Protein AF-T0Q983-F1 (afdb_monomer_lite)

Secondary structure (DSSP, 8-state):
-------------------PPPPPGGGTT--TTTTPPEE--SSHHHHHHHHHSSS--EEPP--

pLDDT: mean 81.56, std 19.89, range [42.78, 98.56]

Foldseek 3Di:
DDDDDDDDPDPPPPPPPPPPDADDDPRGPDQQLNPDDEDEDPDPVSVVVVVPDPHRYDYDYDD

Organism: Saprolegnia diclina (strain VS20) (NCBI:txid1156394)

Radius of gyration: 21.21 Å; chains: 1; bounding box: 29×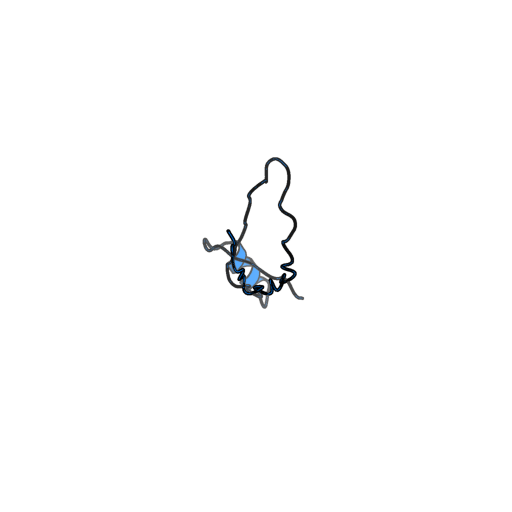27×73 Å

InterPro domains:
  IPR011050 Pectin lyase fold/virulence factor [SSF51126] (23-62)
  IPR012334 Pectin lyase fold [G3DSA:2.160.20.10] (19-63)

Structure (mmCIF, N/CA/C/O backbone):
data_AF-T0Q983-F1
#
_entry.id   AF-T0Q983-F1
#
loop_
_atom_site.group_PDB
_atom_site.id
_atom_site.type_symbol
_atom_site.label_atom_id
_atom_site.label_alt_id
_atom_site.label_comp_id
_atom_site.label_asym_id
_atom_site.label_entity_id
_atom_site.label_seq_id
_atom_site.pdbx_PDB_ins_code
_atom_site.Cartn_x
_atom_site.Cartn_y
_atom_site.Cartn_z
_atom_site.occupancy
_atom_site.B_iso_or_equiv
_atom_site.auth_seq_id
_atom_site.auth_comp_id
_atom_site.auth_asym_id
_atom_site.auth_atom_id
_atom_site.pdbx_PDB_model_num
ATOM 1 N N . MET A 1 1 ? -4.768 12.982 -59.438 1.00 42.81 1 MET A N 1
ATOM 2 C CA . MET A 1 1 ? -4.854 14.328 -58.816 1.00 42.81 1 MET A CA 1
ATOM 3 C C . MET A 1 1 ? -6.292 14.491 -58.341 1.00 42.81 1 MET A C 1
ATOM 5 O O . MET A 1 1 ? -7.164 14.191 -59.129 1.00 42.81 1 MET A O 1
ATOM 9 N N . LYS A 1 2 ? -6.641 14.886 -57.122 1.00 42.78 2 LYS A N 1
ATOM 10 C CA . LYS A 1 2 ? -5.893 15.415 -55.983 1.00 42.78 2 LYS A CA 1
ATOM 11 C C . LYS A 1 2 ? -6.783 15.186 -54.747 1.00 42.78 2 LYS A C 1
ATOM 13 O O . LYS A 1 2 ? -7.996 15.315 -54.831 1.00 42.78 2 LYS A O 1
ATOM 18 N N . LEU A 1 3 ? -6.134 14.791 -53.661 1.00 54.19 3 LEU A N 1
ATOM 19 C CA . LEU A 1 3 ? -6.651 14.478 -52.330 1.00 54.19 3 LEU A CA 1
ATOM 20 C C . LEU A 1 3 ? -7.529 15.620 -51.772 1.00 54.19 3 LEU A C 1
ATOM 22 O O . LEU A 1 3 ? -7.113 16.776 -51.833 1.00 54.19 3 LEU A O 1
ATOM 26 N N . SER A 1 4 ? -8.704 15.312 -51.212 1.00 59.25 4 SER A N 1
ATOM 27 C CA . SER A 1 4 ? -9.518 16.262 -50.436 1.00 59.25 4 SER A CA 1
ATOM 28 C C . SER A 1 4 ? -9.540 15.815 -48.978 1.00 59.25 4 SER A C 1
ATOM 30 O O . SER A 1 4 ? -9.884 14.681 -48.661 1.00 59.25 4 SER A O 1
ATOM 32 N N . TYR A 1 5 ? -9.055 16.706 -48.125 1.00 56.44 5 TYR A N 1
ATOM 33 C CA . TYR A 1 5 ? -8.525 16.448 -46.799 1.00 56.44 5 TYR A CA 1
ATOM 34 C C . TYR A 1 5 ? -9.618 16.507 -45.730 1.00 56.44 5 TYR A C 1
ATOM 36 O O . TYR A 1 5 ? -10.311 17.514 -45.613 1.00 56.44 5 TYR A O 1
ATOM 44 N N . LEU A 1 6 ? -9.688 15.485 -44.881 1.00 55.34 6 LEU A N 1
ATOM 45 C CA . LEU A 1 6 ? -10.094 15.658 -43.489 1.00 55.34 6 LEU A CA 1
ATOM 46 C C . LEU A 1 6 ? -8.935 15.133 -42.633 1.00 55.34 6 LEU A C 1
ATOM 48 O O . LEU A 1 6 ? -8.375 14.082 -42.947 1.00 55.34 6 LEU A O 1
ATOM 52 N N . PRO A 1 7 ? -8.572 15.837 -41.556 1.00 54.50 7 PRO A N 1
ATOM 53 C CA . PRO A 1 7 ? -8.929 15.226 -40.291 1.00 54.50 7 PRO A CA 1
ATOM 54 C C . PRO A 1 7 ? -9.527 16.229 -39.310 1.00 54.50 7 PRO A C 1
ATOM 56 O O . PRO A 1 7 ? -9.045 17.340 -39.103 1.00 54.50 7 PRO A O 1
ATOM 59 N N . LEU A 1 8 ? -10.602 15.753 -38.696 1.00 57.88 8 LEU A N 1
ATOM 60 C CA . LEU A 1 8 ? -11.203 16.251 -37.477 1.00 57.88 8 LEU A CA 1
ATOM 61 C C . LEU A 1 8 ? -10.101 16.338 -36.406 1.00 57.88 8 LEU A C 1
ATOM 63 O O . LEU A 1 8 ? -9.572 15.314 -35.975 1.00 57.88 8 LEU A O 1
ATOM 67 N N . ALA A 1 9 ? -9.705 17.554 -36.030 1.00 58.94 9 ALA A N 1
ATOM 68 C CA . ALA A 1 9 ? -8.735 17.774 -34.967 1.00 58.94 9 ALA A CA 1
ATOM 69 C C . ALA A 1 9 ? -9.344 17.310 -33.635 1.00 58.94 9 ALA A C 1
ATOM 71 O O . ALA A 1 9 ? -10.192 17.984 -33.051 1.00 58.94 9 ALA A O 1
ATOM 72 N 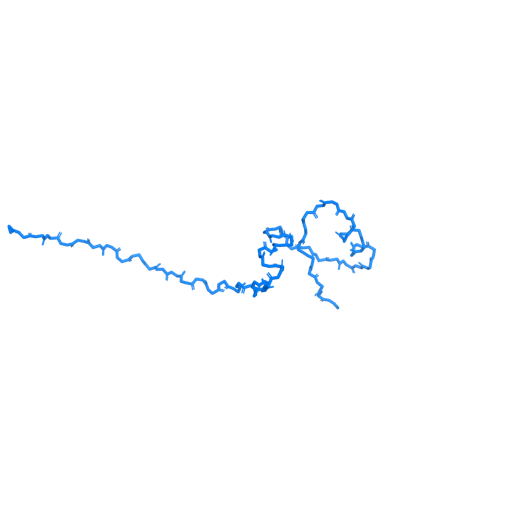N . LEU A 1 10 ? -8.931 16.130 -33.176 1.00 56.28 10 LEU A N 1
ATOM 73 C CA . LEU A 1 10 ? -9.242 15.632 -31.845 1.00 56.28 10 LEU A CA 1
ATOM 74 C C . LEU A 1 10 ? -8.417 16.453 -30.842 1.00 56.28 10 LEU A C 1
ATOM 76 O O . LEU A 1 10 ? -7.196 16.320 -30.777 1.00 56.28 10 LEU A O 1
ATOM 80 N N . LEU A 1 11 ? -9.082 17.339 -30.100 1.00 54.72 11 LEU A N 1
ATOM 81 C CA . LEU A 1 11 ? -8.508 18.069 -28.969 1.00 54.72 11 LEU A CA 1
ATOM 82 C C . LEU A 1 11 ? -8.028 17.060 -27.917 1.00 54.72 11 LEU A C 1
ATOM 84 O O . LEU A 1 11 ? -8.824 16.507 -27.160 1.00 54.72 11 LEU A O 1
ATOM 88 N N . ALA A 1 12 ? -6.721 16.812 -27.879 1.00 58.81 12 ALA A N 1
ATOM 89 C CA . ALA A 1 12 ? -6.093 16.123 -26.766 1.00 58.81 12 ALA A CA 1
ATOM 90 C C . ALA A 1 12 ? -6.085 17.080 -25.567 1.00 58.81 12 ALA A C 1
ATOM 92 O O . ALA A 1 12 ? -5.252 17.980 -25.481 1.00 58.81 12 ALA A O 1
ATOM 93 N N . PHE A 1 13 ? -7.026 16.901 -24.641 1.00 57.34 13 PHE A N 1
ATOM 94 C CA . PHE A 1 13 ? -6.867 17.434 -23.295 1.00 57.34 13 PHE A CA 1
ATOM 95 C C . PHE A 1 13 ? -5.729 16.642 -22.651 1.00 57.34 13 PH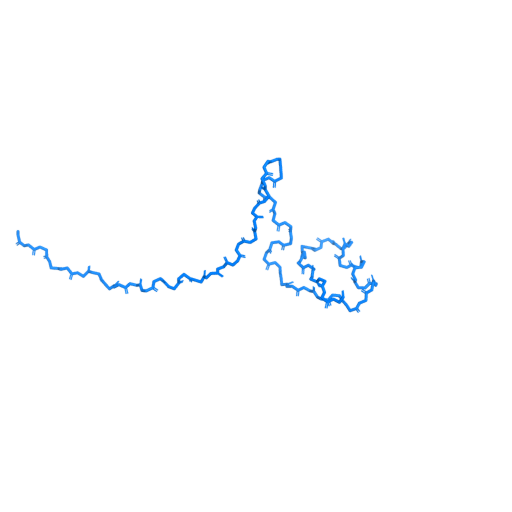E A C 1
ATOM 97 O O . PHE A 1 13 ? -5.919 15.500 -22.236 1.00 57.34 13 PHE A O 1
ATOM 104 N N . ALA A 1 14 ? -4.528 17.216 -22.622 1.00 58.38 14 ALA A N 1
ATOM 105 C CA . ALA A 1 14 ? -3.487 16.737 -21.731 1.00 58.38 14 ALA A CA 1
ATOM 106 C C . ALA A 1 14 ? -3.988 17.000 -20.307 1.00 58.38 14 ALA A C 1
ATOM 108 O O . ALA A 1 14 ? -3.891 18.108 -19.790 1.00 58.38 14 ALA A O 1
ATOM 109 N N . SER A 1 15 ? -4.626 16.002 -19.697 1.00 56.59 15 SER A N 1
ATOM 110 C CA . SER A 1 15 ? -4.770 15.979 -18.250 1.00 56.59 15 SER A CA 1
ATOM 111 C C . SER A 1 15 ? -3.352 15.943 -17.695 1.00 56.59 15 SER A C 1
ATOM 113 O O . SER A 1 15 ? -2.640 14.972 -17.967 1.00 56.59 15 SER A O 1
ATOM 115 N N . ASP A 1 16 ? -2.945 16.981 -16.963 1.00 46.59 16 ASP A N 1
ATOM 116 C CA . ASP A 1 16 ? -1.741 16.971 -16.131 1.00 46.59 16 ASP A CA 1
ATOM 117 C C . ASP A 1 16 ? -1.923 15.900 -15.049 1.00 46.59 16 ASP A C 1
ATOM 119 O O . ASP A 1 16 ? -2.268 16.157 -13.895 1.00 46.59 16 ASP A O 1
ATOM 123 N N . LEU A 1 17 ? -1.765 14.644 -15.457 1.00 48.59 17 LEU A N 1
ATOM 124 C CA . LEU A 1 17 ? -1.594 13.529 -14.559 1.00 48.59 17 LEU A CA 1
ATOM 125 C C . LEU A 1 17 ? -0.285 13.825 -13.840 1.00 48.59 17 LEU A C 1
ATOM 127 O O . LEU A 1 17 ? 0.784 13.805 -14.451 1.00 48.59 17 LEU A O 1
ATOM 131 N N . VAL A 1 18 ? -0.365 14.114 -12.544 1.00 47.44 18 VAL A N 1
ATOM 132 C CA . VAL A 1 18 ? 0.793 14.020 -11.659 1.00 47.44 18 VAL A CA 1
ATOM 133 C C . VAL A 1 18 ? 1.224 12.553 -11.681 1.00 47.44 18 VAL A C 1
ATOM 135 O O . VAL A 1 18 ? 0.781 11.739 -10.873 1.00 47.44 18 VAL A O 1
ATOM 138 N N . PHE A 1 19 ? 2.049 12.186 -12.660 1.00 47.16 19 PHE A N 1
ATOM 139 C CA . PHE A 1 19 ? 2.797 10.944 -12.633 1.00 47.16 19 PHE A CA 1
ATOM 140 C C . PHE A 1 19 ? 3.840 11.119 -11.536 1.00 47.16 19 PHE A C 1
ATOM 142 O O . PHE A 1 19 ? 4.851 11.798 -11.720 1.00 47.16 19 PHE A O 1
ATOM 149 N N . GLY A 1 20 ? 3.548 10.552 -10.363 1.00 57.12 20 GLY A N 1
ATOM 150 C CA . GLY A 1 20 ? 4.528 10.391 -9.299 1.00 57.12 20 GLY A CA 1
ATOM 151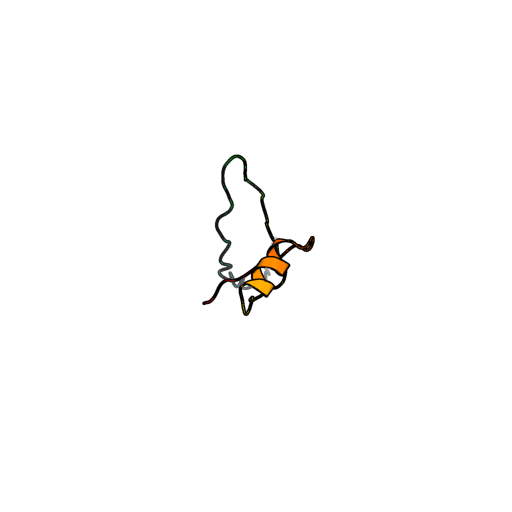 C C . GLY A 1 20 ? 5.814 9.824 -9.893 1.00 57.12 20 GLY A C 1
ATOM 152 O O . GLY A 1 20 ? 5.773 8.877 -10.677 1.00 57.12 20 GLY A O 1
ATOM 153 N N . ALA A 1 21 ? 6.939 10.466 -9.589 1.00 66.00 21 ALA A N 1
ATOM 154 C CA . ALA A 1 21 ? 8.241 10.118 -10.136 1.00 66.00 21 ALA A CA 1
ATOM 155 C C . ALA A 1 21 ? 8.486 8.601 -10.046 1.00 66.00 21 ALA A C 1
ATOM 157 O O . ALA A 1 21 ? 8.415 8.018 -8.964 1.00 66.00 21 ALA A O 1
ATOM 158 N N . ASN A 1 22 ? 8.763 7.960 -11.186 1.00 84.00 22 ASN A N 1
ATOM 159 C CA . ASN A 1 22 ? 9.130 6.547 -11.211 1.00 84.00 22 ASN A CA 1
ATOM 160 C C . ASN A 1 22 ? 10.418 6.343 -10.407 1.00 84.00 22 ASN A C 1
ATOM 162 O O . ASN A 1 22 ? 11.355 7.138 -10.519 1.00 84.00 22 ASN A O 1
ATOM 166 N N . ALA A 1 23 ? 10.489 5.263 -9.629 1.00 88.88 23 ALA A N 1
ATOM 167 C CA . ALA A 1 23 ? 11.717 4.914 -8.929 1.00 88.88 23 ALA A CA 1
ATOM 168 C C . ALA A 1 23 ? 12.827 4.590 -9.956 1.00 88.88 23 ALA A C 1
ATOM 170 O O . ALA A 1 23 ? 12.602 3.762 -10.839 1.00 88.88 23 ALA A O 1
ATOM 171 N N . PRO A 1 24 ? 14.011 5.226 -9.893 1.00 89.81 24 PRO A N 1
ATOM 172 C CA . PRO A 1 24 ? 15.137 4.876 -10.756 1.00 89.81 24 PRO A CA 1
ATOM 173 C C . PRO A 1 24 ? 15.911 3.652 -10.224 1.00 89.81 24 PRO A C 1
ATOM 175 O O . PRO A 1 24 ? 15.719 3.205 -9.092 1.00 89.81 24 PRO A O 1
ATOM 178 N N . GLY A 1 25 ? 16.855 3.141 -11.022 1.00 91.75 25 GLY A N 1
ATOM 179 C CA . GLY A 1 25 ? 17.815 2.116 -10.587 1.00 91.75 25 GLY A CA 1
ATOM 180 C C . GLY A 1 25 ? 17.188 0.738 -10.346 1.00 91.75 25 GLY A C 1
ATOM 181 O O . GLY A 1 25 ? 16.306 0.320 -11.088 1.00 91.75 25 GLY A O 1
ATOM 182 N N . LEU A 1 26 ? 17.649 0.015 -9.315 1.00 95.19 26 LEU A N 1
ATOM 183 C CA . LEU A 1 26 ? 17.194 -1.355 -9.002 1.00 95.19 26 LEU A CA 1
ATOM 184 C C . LEU A 1 26 ? 15.685 -1.462 -8.732 1.00 95.19 26 LEU A C 1
ATOM 186 O O . LEU A 1 26 ? 15.110 -2.526 -8.927 1.00 95.19 26 LEU A O 1
ATOM 190 N N . ALA A 1 27 ? 15.053 -0.379 -8.279 1.00 92.12 27 ALA A N 1
ATOM 191 C CA . ALA A 1 27 ? 13.621 -0.332 -8.003 1.00 92.12 27 ALA A CA 1
ATOM 192 C C . ALA A 1 27 ? 12.797 0.153 -9.211 1.00 92.12 27 ALA A C 1
ATOM 194 O O . ALA A 1 27 ? 11.609 0.441 -9.066 1.00 92.12 27 ALA A O 1
ATOM 195 N N . ALA A 1 28 ? 13.396 0.261 -10.400 1.00 93.06 28 ALA A N 1
ATOM 196 C CA . ALA A 1 28 ? 12.659 0.616 -11.605 1.00 93.06 28 ALA A CA 1
ATOM 197 C C . ALA A 1 28 ? 11.502 -0.361 -11.856 1.00 93.06 28 ALA A C 1
ATOM 199 O O . ALA A 1 28 ? 11.678 -1.577 -11.854 1.00 93.06 28 ALA A O 1
ATOM 200 N N . GLY A 1 29 ? 10.308 0.195 -12.074 1.00 90.06 29 GLY A N 1
ATOM 201 C CA . GLY A 1 29 ? 9.086 -0.566 -12.348 1.00 90.06 29 GLY A CA 1
ATOM 202 C C . GLY A 1 29 ? 8.230 -0.914 -11.126 1.00 90.06 29 GLY A C 1
ATOM 203 O O . GLY A 1 29 ? 7.185 -1.538 -11.299 1.00 90.06 29 GLY A O 1
ATOM 204 N N . VAL A 1 30 ? 8.604 -0.512 -9.904 1.00 92.81 30 VAL A N 1
ATOM 205 C CA . VAL A 1 30 ? 7.721 -0.687 -8.736 1.00 92.81 30 VAL A CA 1
ATOM 206 C C . VAL A 1 30 ? 6.437 0.138 -8.875 1.00 92.81 30 VAL A C 1
ATOM 208 O O . VAL A 1 30 ? 6.476 1.310 -9.240 1.00 92.81 30 VAL A O 1
ATOM 211 N N . THR A 1 31 ? 5.294 -0.463 -8.534 1.00 92.50 31 THR A N 1
ATOM 212 C CA . THR A 1 31 ? 3.971 0.191 -8.588 1.00 92.50 31 THR A CA 1
ATOM 213 C C . THR A 1 31 ? 3.341 0.406 -7.212 1.00 92.50 31 THR A C 1
ATOM 215 O O . THR A 1 31 ? 2.359 1.136 -7.096 1.00 92.50 31 THR A O 1
ATOM 218 N N . GLY A 1 32 ? 3.856 -0.248 -6.164 1.00 93.50 32 GLY A N 1
ATOM 219 C CA . GLY A 1 32 ? 3.240 -0.241 -4.833 1.00 93.50 32 GLY A CA 1
ATOM 220 C C . GLY A 1 32 ? 1.776 -0.695 -4.887 1.00 93.50 32 GLY A C 1
ATOM 221 O O . GLY A 1 32 ? 1.470 -1.743 -5.451 1.00 93.50 32 GLY A O 1
ATOM 222 N N . GLY A 1 33 ? 0.865 0.123 -4.351 1.00 94.62 33 GLY A N 1
ATOM 223 C CA . GLY A 1 33 ? -0.586 -0.098 -4.420 1.00 94.62 33 GLY A CA 1
ATOM 224 C C . GLY A 1 33 ? -1.220 0.076 -5.807 1.00 94.62 33 GLY A C 1
ATOM 225 O O . GLY A 1 33 ? -2.419 -0.158 -5.951 1.00 94.62 33 GLY A O 1
ATOM 226 N N . GLY A 1 34 ? -0.449 0.487 -6.821 1.00 92.44 34 GLY A N 1
ATOM 227 C CA . GLY A 1 34 ? -0.924 0.681 -8.190 1.00 92.44 34 GLY A CA 1
ATOM 228 C C . GLY A 1 34 ? -2.090 1.668 -8.267 1.00 92.44 34 GLY A C 1
ATOM 229 O O . GLY A 1 34 ? -2.041 2.753 -7.694 1.00 92.44 34 GLY A O 1
ATOM 230 N N . ASN A 1 35 ? -3.156 1.270 -8.961 1.00 91.81 35 ASN A N 1
ATOM 231 C CA . ASN A 1 35 ? -4.378 2.060 -9.129 1.00 91.81 35 ASN A CA 1
ATOM 232 C C . ASN A 1 35 ? -5.455 1.749 -8.071 1.00 91.81 35 ASN A C 1
ATOM 234 O O . ASN A 1 35 ? -6.629 2.049 -8.297 1.00 91.81 35 ASN A O 1
ATOM 238 N N . ALA A 1 36 ? -5.095 1.120 -6.943 1.00 95.56 36 ALA A N 1
ATOM 239 C CA . ALA A 1 36 ? -6.038 0.898 -5.849 1.00 95.56 36 ALA A CA 1
ATOM 240 C C . ALA A 1 36 ? -6.608 2.234 -5.344 1.00 95.56 36 ALA A C 1
ATOM 242 O O . ALA A 1 36 ? -5.897 3.237 -5.252 1.00 95.56 36 ALA A O 1
ATOM 243 N N . ALA A 1 37 ? -7.899 2.244 -5.002 1.00 96.19 37 ALA A N 1
ATOM 244 C CA . ALA A 1 37 ? -8.548 3.439 -4.478 1.00 96.19 37 ALA A CA 1
ATOM 245 C C . ALA A 1 37 ? -7.863 3.901 -3.171 1.00 96.19 37 ALA A C 1
ATOM 247 O O . ALA A 1 37 ? -7.570 3.057 -2.316 1.00 96.19 37 ALA A O 1
ATOM 248 N N . PRO A 1 38 ? -7.623 5.215 -2.988 1.00 96.81 38 PRO A N 1
ATOM 249 C CA . PRO A 1 38 ? -7.006 5.730 -1.773 1.00 96.81 38 PRO A CA 1
ATOM 250 C C . PRO A 1 38 ? -7.808 5.397 -0.513 1.00 96.81 38 PRO A C 1
ATOM 252 O O . PRO A 1 38 ? -9.030 5.556 -0.475 1.00 96.81 38 PRO A O 1
ATOM 255 N N . VAL A 1 39 ? -7.103 4.995 0.543 1.00 97.56 39 VAL A N 1
ATOM 256 C CA . VAL A 1 39 ? -7.668 4.814 1.887 1.00 97.56 39 VAL A CA 1
ATOM 257 C C . VAL A 1 39 ? -7.034 5.792 2.872 1.00 97.56 39 VAL A C 1
ATOM 259 O O . VAL A 1 39 ? -5.845 6.099 2.786 1.00 97.56 39 VAL A O 1
ATOM 262 N N . TYR A 1 40 ? -7.835 6.257 3.830 1.00 97.81 40 TYR A N 1
ATOM 263 C CA . TYR A 1 40 ? -7.464 7.301 4.787 1.00 97.81 40 TYR A CA 1
ATOM 264 C C . TYR A 1 40 ? -7.654 6.769 6.213 1.00 97.81 40 TYR A C 1
ATOM 266 O O . TYR A 1 40 ? -8.774 6.807 6.733 1.00 97.81 40 TYR A O 1
ATOM 274 N N . PRO A 1 41 ? -6.607 6.212 6.845 1.00 98.06 41 PRO A N 1
ATOM 275 C CA . PRO A 1 41 ? -6.713 5.657 8.187 1.00 98.06 41 PRO A CA 1
ATOM 276 C C . PRO A 1 41 ? -7.079 6.744 9.199 1.00 98.06 41 PRO A C 1
ATOM 278 O O . PRO A 1 41 ? -6.4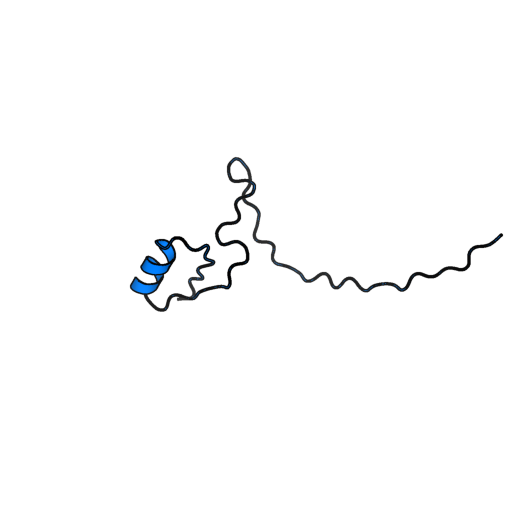86 7.823 9.241 1.00 98.06 41 PRO A O 1
ATOM 281 N N . LYS A 1 42 ? -8.058 6.454 10.057 1.00 97.75 42 LYS A N 1
ATOM 282 C CA . LYS A 1 42 ? -8.541 7.408 11.066 1.00 97.75 42 LYS A CA 1
ATOM 283 C C . LYS A 1 42 ? -7.656 7.455 12.307 1.00 97.75 42 LYS A C 1
A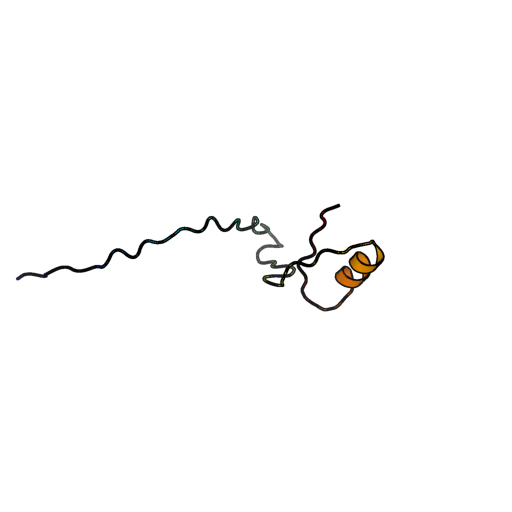TOM 285 O O . LYS A 1 42 ? -7.688 8.457 13.023 1.00 97.75 42 LYS A O 1
ATOM 290 N N . ASN A 1 43 ? -6.920 6.375 12.567 1.00 97.94 43 ASN A N 1
ATOM 291 C CA . ASN A 1 43 ? -6.099 6.153 13.753 1.00 97.94 43 ASN A CA 1
ATOM 292 C C . ASN A 1 43 ? -4.968 5.139 13.470 1.00 97.94 43 ASN A C 1
ATOM 294 O O . ASN A 1 43 ? -4.922 4.497 12.419 1.00 97.94 43 ASN A O 1
ATOM 298 N N . ILE A 1 44 ? -4.068 4.971 14.443 1.00 98.25 44 ILE A N 1
ATOM 299 C CA . ILE A 1 44 ? -2.895 4.085 14.347 1.00 98.25 44 ILE A CA 1
ATOM 300 C C . ILE A 1 44 ? -3.283 2.606 14.174 1.00 98.25 44 ILE A C 1
ATOM 302 O O . ILE A 1 44 ? -2.543 1.849 13.550 1.00 98.25 44 ILE A O 1
ATOM 306 N N . ASN A 1 45 ? -4.429 2.169 14.701 1.00 98.50 45 ASN A N 1
ATOM 307 C CA . ASN A 1 45 ? -4.854 0.776 14.561 1.00 98.50 45 ASN A CA 1
ATOM 308 C C . ASN A 1 45 ? -5.305 0.471 13.129 1.00 98.50 45 ASN A C 1
ATOM 310 O O . ASN A 1 45 ? -4.887 -0.545 12.581 1.00 98.50 45 ASN A O 1
ATOM 314 N N . GLU A 1 46 ? -6.063 1.372 12.500 1.00 98.19 46 GLU A N 1
ATOM 315 C CA . GLU A 1 46 ? -6.419 1.254 11.080 1.00 98.19 46 GLU A CA 1
ATOM 316 C C . GLU A 1 46 ? -5.180 1.304 10.179 1.00 98.19 46 GLU A C 1
ATOM 318 O O . GLU A 1 46 ? -5.047 0.473 9.286 1.00 98.19 46 GLU A O 1
ATOM 323 N N . LEU A 1 47 ? -4.234 2.213 10.447 1.00 98.50 47 LEU A N 1
ATOM 324 C CA . LEU A 1 47 ? -2.982 2.280 9.685 1.00 98.50 47 LEU A CA 1
ATOM 325 C C . LEU A 1 47 ? -2.206 0.956 9.756 1.00 98.50 47 LEU A C 1
ATOM 327 O O . LEU A 1 47 ? -1.792 0.426 8.728 1.00 98.50 47 LEU A O 1
ATOM 331 N N . LYS A 1 48 ? -2.040 0.398 10.962 1.00 98.56 48 LYS A N 1
ATOM 332 C CA . LYS A 1 48 ? -1.373 -0.898 11.154 1.00 98.56 48 LYS A CA 1
ATOM 333 C C . LYS A 1 48 ? -2.103 -2.027 10.438 1.00 98.56 48 LYS A C 1
ATOM 335 O O . LYS A 1 48 ? -1.430 -2.893 9.890 1.00 98.56 48 LYS A O 1
ATOM 340 N N . ALA A 1 49 ? -3.434 -2.034 10.458 1.00 98.44 49 ALA A N 1
ATOM 341 C CA . ALA A 1 49 ? -4.220 -3.045 9.759 1.00 98.44 49 ALA A CA 1
ATOM 342 C C . ALA A 1 49 ? -3.992 -2.966 8.241 1.00 98.44 49 ALA A C 1
ATOM 344 O O . ALA A 1 49 ? -3.657 -3.976 7.632 1.00 98.44 49 ALA A O 1
ATOM 345 N N . TYR A 1 50 ? -4.071 -1.767 7.654 1.00 98.31 50 TYR A N 1
ATOM 346 C CA . TYR A 1 50 ? -3.858 -1.568 6.216 1.00 98.31 50 TYR A CA 1
ATOM 347 C C . TYR A 1 50 ? -2.435 -1.902 5.759 1.00 98.31 50 TYR A C 1
ATOM 349 O O . TYR A 1 50 ? -2.260 -2.405 4.658 1.00 98.31 50 TYR A O 1
ATOM 357 N N . LEU A 1 51 ? -1.416 -1.635 6.579 1.00 98.12 51 LEU A N 1
ATOM 358 C CA . LEU A 1 51 ? -0.023 -1.938 6.227 1.00 98.12 51 LEU A CA 1
ATOM 359 C C . LEU A 1 51 ? 0.317 -3.436 6.266 1.00 98.12 51 LEU A C 1
ATOM 361 O O . LEU A 1 51 ? 1.325 -3.831 5.689 1.00 98.12 51 LEU A O 1
ATOM 365 N N . GLN A 1 52 ? -0.461 -4.246 6.986 1.00 98.06 52 GLN A N 1
ATOM 366 C CA . GLN A 1 52 ? -0.155 -5.661 7.234 1.00 98.06 52 GLN A CA 1
ATOM 367 C C . GLN A 1 52 ? -1.043 -6.630 6.456 1.00 98.06 52 GLN A C 1
ATOM 369 O O . GLN A 1 52 ? -0.788 -7.834 6.482 1.00 98.06 52 GLN A O 1
ATOM 374 N N . ASP A 1 53 ? -2.101 -6.146 5.808 1.00 97.06 53 ASP A N 1
ATOM 375 C CA . ASP A 1 53 ? -2.938 -7.021 5.003 1.00 97.06 53 ASP A CA 1
ATOM 376 C C . ASP A 1 53 ? -2.313 -7.331 3.638 1.00 97.06 53 ASP A C 1
ATOM 378 O O . ASP A 1 53 ? -1.347 -6.715 3.193 1.00 97.06 53 ASP A O 1
ATOM 382 N N . ALA A 1 54 ? -2.853 -8.359 2.988 1.00 97.50 54 ALA A N 1
ATOM 383 C CA . ALA A 1 54 ? -2.345 -8.849 1.714 1.00 97.50 54 ALA A CA 1
ATOM 384 C C . ALA A 1 54 ? -2.888 -8.068 0.501 1.00 97.50 54 ALA A C 1
ATOM 386 O O . ALA A 1 54 ? -2.601 -8.444 -0.637 1.00 97.50 54 ALA A O 1
ATOM 387 N N . ALA A 1 55 ? -3.711 -7.032 0.705 1.00 96.56 55 ALA A N 1
ATOM 388 C CA . ALA A 1 55 ? -4.306 -6.288 -0.395 1.00 96.56 55 ALA A CA 1
ATOM 389 C C . ALA A 1 55 ? -3.351 -5.184 -0.886 1.00 96.56 55 ALA A C 1
ATOM 391 O O . ALA A 1 55 ? -2.728 -4.493 -0.080 1.00 96.56 55 ALA A O 1
ATOM 392 N N . PRO A 1 56 ? -3.264 -4.931 -2.203 1.00 97.38 56 PRO A N 1
ATOM 393 C CA . PRO A 1 56 ? -2.614 -3.727 -2.707 1.00 97.38 56 PRO A CA 1
ATOM 394 C C . PRO A 1 56 ? -3.348 -2.479 -2.202 1.00 97.38 56 PRO A C 1
ATOM 396 O O . PRO A 1 56 ? -4.565 -2.360 -2.368 1.00 97.38 56 PRO A O 1
ATOM 399 N N . ARG A 1 57 ? -2.623 -1.535 -1.593 1.00 97.69 57 ARG A N 1
ATOM 400 C CA . ARG A 1 57 ? -3.213 -0.309 -1.035 1.00 97.69 57 ARG A CA 1
ATOM 401 C C . ARG A 1 57 ? -2.427 0.944 -1.375 1.00 97.69 57 ARG A C 1
ATOM 403 O O . ARG A 1 57 ? -1.201 0.958 -1.322 1.00 97.69 57 ARG A O 1
ATOM 410 N N . VAL A 1 58 ? -3.169 2.023 -1.620 1.00 97.12 58 VAL A N 1
ATOM 411 C CA . VAL A 1 58 ? -2.668 3.401 -1.606 1.00 97.12 58 VAL A CA 1
ATOM 412 C C . VAL A 1 58 ? -3.141 4.043 -0.302 1.00 97.12 58 VAL A C 1
ATOM 414 O O . VAL A 1 58 ? -4.304 4.419 -0.167 1.00 97.12 58 VAL A O 1
ATOM 417 N N . ILE A 1 59 ? -2.257 4.100 0.695 1.00 97.44 59 ILE A N 1
ATOM 418 C CA . ILE A 1 59 ? -2.576 4.606 2.037 1.00 97.44 59 ILE A CA 1
ATOM 419 C C . ILE A 1 59 ? -2.137 6.065 2.122 1.00 97.44 59 ILE A C 1
ATOM 421 O O . ILE A 1 59 ? -0.947 6.362 2.026 1.00 97.44 59 ILE A O 1
ATOM 425 N N . VAL A 1 60 ? -3.089 6.976 2.314 1.00 97.44 60 VAL A N 1
ATOM 426 C CA . VAL A 1 60 ? -2.819 8.415 2.377 1.00 97.44 60 VAL A CA 1
ATOM 427 C C . VAL A 1 60 ? -2.849 8.883 3.827 1.00 97.44 60 VAL A C 1
ATOM 429 O O . VAL A 1 60 ? -3.872 8.779 4.503 1.00 97.44 60 VAL A O 1
ATOM 432 N N . LEU A 1 61 ? -1.727 9.426 4.299 1.00 97.12 61 LEU A N 1
ATOM 433 C CA . LEU A 1 61 ? -1.622 10.063 5.612 1.00 97.12 61 LEU A CA 1
ATOM 434 C C . LEU A 1 61 ? -1.951 11.553 5.470 1.00 97.12 61 LEU A C 1
ATOM 436 O O . LEU A 1 61 ? -1.304 12.255 4.697 1.00 97.12 61 LEU A O 1
ATOM 440 N N . ASN A 1 62 ? -2.974 12.025 6.181 1.00 94.88 62 ASN A N 1
ATOM 441 C CA . ASN A 1 62 ? -3.503 13.387 6.042 1.00 94.88 62 ASN A CA 1
ATOM 442 C C . ASN A 1 62 ? -3.751 14.097 7.385 1.00 94.88 62 ASN A C 1
ATOM 444 O O . ASN A 1 62 ? -4.606 14.981 7.465 1.00 94.88 62 ASN A O 1
ATOM 448 N N . LYS A 1 63 ? -3.049 13.680 8.438 1.00 85.56 63 LYS A N 1
ATOM 449 C CA . LYS A 1 63 ? -3.122 14.238 9.791 1.00 85.56 63 LYS A CA 1
ATOM 450 C C . LYS A 1 63 ? -1.733 14.311 10.398 1.00 85.56 63 LYS A C 1
ATOM 452 O O . LYS A 1 63 ? -0.893 13.478 9.989 1.00 85.56 63 LYS A O 1
#

Sequence (63 aa):
MKLSYLPLALLAFASDLVFGANAPGLAAGVTGGGNAAPVYPKNINELKAYLQDAAPRVIVLNK